Protein AF-A0A7L4E198-F1 (afdb_monomer)

Mean predicted aligned error: 16.03 Å

InterPro domains:
  IPR040460 Gasdermin, pore forming domain [PF04598] (1-111)
  IPR042377 Gasdermin-E [PTHR15207] (1-121)

Nearest PDB structures (foldseek):
  8eyr-assembly1_A  TM=1.654E-01  e=5.193E-01  Mus musculus
  7u39-assembly3_C  TM=2.494E-01  e=4.866E+00  Streptomyces venezuelae
  8vjc-assembly1_A  TM=1.384E-01  e=2.308E+00  Homo sapiens

Secondary structure (DSSP, 8-state):
----TTSHHHHHHHHTT---EEEEEEEEE-SS-EEEE---------SSS--------EEE--SS----SS--EEEE-TT-EEEEEEEEEEE-TTS-EEEE-STTPPPEE-----S---------------PPP-

Organism: Hirundo rustica (NCBI:txid43150)

Structure (mmCIF, N/CA/C/O backbone):
data_AF-A0A7L4E198-F1
#
_entry.id   AF-A0A7L4E198-F1
#
loop_
_atom_site.group_PDB
_atom_site.id
_atom_site.type_symbol
_atom_site.label_atom_id
_atom_site.label_alt_id
_atom_site.label_comp_id
_atom_site.label_asym_id
_atom_site.label_entity_id
_atom_site.label_seq_id
_atom_site.pdbx_PDB_ins_code
_atom_site.Cartn_x
_atom_site.Cartn_y
_atom_site.Cartn_z
_atom_site.occupancy
_atom_site.B_iso_or_equiv
_atom_site.auth_seq_id
_atom_site.auth_comp_id
_atom_site.auth_asym_id
_atom_site.auth_atom_id
_atom_site.pdbx_PDB_model_num
ATOM 1 N N . ARG A 1 1 ? -21.032 -2.128 2.502 1.00 88.19 1 ARG A N 1
ATOM 2 C CA . ARG A 1 1 ? -19.971 -2.866 3.236 1.00 88.19 1 ARG A CA 1
ATOM 3 C C . ARG A 1 1 ? -19.517 -1.963 4.375 1.00 88.19 1 ARG A C 1
ATOM 5 O O . ARG A 1 1 ? -19.522 -0.760 4.162 1.00 88.19 1 ARG A O 1
ATOM 12 N N . THR A 1 2 ? -19.184 -2.506 5.540 1.00 95.00 2 THR A N 1
ATOM 13 C CA . THR A 1 2 ? -18.655 -1.747 6.685 1.00 95.00 2 THR A CA 1
ATOM 14 C C . THR A 1 2 ? -17.274 -2.270 7.048 1.00 95.00 2 THR A C 1
ATOM 16 O O . THR A 1 2 ? -16.930 -3.411 6.732 1.00 95.00 2 THR A O 1
ATOM 19 N N . ILE A 1 3 ? -16.481 -1.411 7.670 1.00 93.94 3 ILE A N 1
ATOM 20 C CA . ILE A 1 3 ? -15.193 -1.739 8.256 1.00 93.94 3 ILE A CA 1
ATOM 21 C C . ILE A 1 3 ? -15.439 -2.403 9.615 1.00 93.94 3 ILE A C 1
ATOM 23 O O . ILE A 1 3 ? -16.195 -1.883 10.435 1.00 93.94 3 ILE A O 1
ATOM 27 N N . ASP A 1 4 ? -14.801 -3.549 9.855 1.00 93.56 4 ASP A N 1
ATOM 28 C CA . ASP A 1 4 ? -14.843 -4.216 11.157 1.00 93.56 4 ASP A CA 1
ATOM 29 C C . ASP A 1 4 ? -13.859 -3.562 12.133 1.00 93.56 4 ASP A C 1
ATOM 31 O O . ASP A 1 4 ? -12.652 -3.827 12.112 1.00 93.56 4 ASP A O 1
ATOM 35 N N . LEU A 1 5 ? -14.400 -2.714 13.006 1.00 91.69 5 LEU A N 1
ATOM 36 C CA . LEU A 1 5 ? -13.652 -1.997 14.039 1.00 91.69 5 LEU A CA 1
ATOM 37 C C . LEU A 1 5 ? -13.056 -2.917 15.117 1.00 91.69 5 LEU A C 1
ATOM 39 O O . LEU A 1 5 ? -12.160 -2.487 15.837 1.00 91.69 5 LEU A O 1
ATOM 43 N N . ASN A 1 6 ? -13.497 -4.178 15.207 1.00 92.56 6 ASN A N 1
ATOM 44 C CA . ASN A 1 6 ? -12.923 -5.162 16.128 1.00 92.56 6 ASN A CA 1
ATOM 45 C C . ASN A 1 6 ? -11.737 -5.924 15.524 1.00 92.56 6 ASN A C 1
ATOM 47 O O . ASN A 1 6 ? -11.140 -6.766 16.195 1.00 92.56 6 ASN A O 1
ATOM 51 N N . SER A 1 7 ? -11.375 -5.645 14.268 1.00 94.00 7 SER A N 1
ATOM 52 C CA . SER A 1 7 ? -10.187 -6.243 13.671 1.00 94.00 7 SER A CA 1
ATOM 53 C C . SER A 1 7 ? -8.925 -5.815 14.428 1.00 94.00 7 SER A C 1
ATOM 55 O O . SER A 1 7 ? -8.743 -4.645 14.778 1.00 94.00 7 SER A O 1
ATOM 57 N N . SER A 1 8 ? -8.012 -6.764 14.636 1.00 94.25 8 SER A N 1
ATOM 58 C CA . SER A 1 8 ? -6.755 -6.524 15.358 1.00 94.25 8 SER A CA 1
ATOM 59 C C . SER A 1 8 ? -5.922 -5.400 14.739 1.00 94.25 8 SER A C 1
ATOM 61 O O . SER A 1 8 ? -5.263 -4.647 15.453 1.00 94.25 8 SER A O 1
ATOM 63 N N . LEU A 1 9 ? -5.987 -5.242 13.413 1.00 91.50 9 LEU A N 1
ATOM 64 C CA . LEU A 1 9 ? -5.328 -4.154 12.700 1.00 91.50 9 LEU A CA 1
ATOM 65 C C . LEU A 1 9 ? -5.858 -2.785 13.138 1.00 91.50 9 LEU A C 1
ATOM 67 O O . LEU A 1 9 ? -5.064 -1.890 13.420 1.00 91.50 9 LEU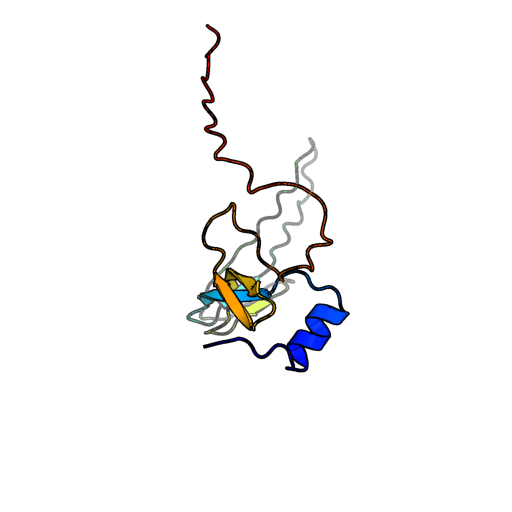 A O 1
ATOM 71 N N . LEU A 1 10 ? -7.180 -2.606 13.193 1.00 90.75 10 LEU A N 1
ATOM 72 C CA . LEU A 1 10 ? -7.760 -1.312 13.549 1.00 90.75 10 LEU A CA 1
ATOM 73 C C . LEU A 1 10 ? -7.601 -0.991 15.021 1.00 90.75 10 LEU A C 1
ATOM 75 O O . LEU A 1 10 ? -7.279 0.150 15.339 1.00 90.75 10 LEU A O 1
ATOM 79 N N . GLN A 1 11 ? -7.721 -1.988 15.894 1.00 90.44 11 GLN A N 1
ATOM 80 C CA . GLN A 1 11 ? -7.396 -1.818 17.308 1.00 90.44 11 GLN A CA 1
ATOM 81 C C . GLN A 1 11 ? -5.963 -1.297 17.476 1.00 90.44 11 GLN A C 1
ATOM 83 O O . GLN A 1 11 ? -5.758 -0.275 18.121 1.00 90.44 11 GLN A O 1
ATOM 88 N N . GLN A 1 12 ? -4.983 -1.890 16.783 1.00 91.31 12 GLN A N 1
ATOM 89 C CA . GLN A 1 12 ? -3.593 -1.420 16.825 1.00 91.31 12 GLN A CA 1
ATOM 90 C C . GLN A 1 12 ? -3.396 -0.018 16.235 1.00 91.31 12 GLN A C 1
ATOM 92 O O . GLN A 1 12 ? -2.572 0.747 16.735 1.00 91.31 12 GLN A O 1
ATOM 97 N N . VAL A 1 13 ? -4.097 0.325 15.151 1.00 90.50 13 VAL A N 1
ATOM 98 C CA . VAL A 1 13 ? -4.046 1.666 14.538 1.00 90.50 13 VAL A CA 1
ATOM 99 C C . VAL A 1 13 ? -4.557 2.714 15.528 1.00 90.50 13 VAL A C 1
ATOM 101 O O . VAL A 1 13 ? -3.874 3.714 15.755 1.00 90.50 13 VAL A O 1
ATOM 104 N N . ILE A 1 14 ? -5.699 2.442 16.162 1.00 85.25 14 ILE A N 1
ATOM 105 C CA . ILE A 1 14 ? -6.335 3.319 17.148 1.00 85.25 14 ILE A CA 1
ATOM 106 C C . ILE A 1 14 ? -5.459 3.445 18.405 1.00 85.25 14 ILE A C 1
ATOM 108 O O . ILE A 1 14 ? -5.154 4.558 18.829 1.00 85.25 14 ILE A O 1
ATOM 112 N N . GLU A 1 15 ? -4.978 2.332 18.965 1.00 87.19 15 GLU A N 1
ATOM 113 C CA . GLU A 1 15 ? -4.104 2.309 20.151 1.00 87.19 15 GLU A CA 1
ATOM 114 C C . GLU A 1 15 ? -2.795 3.073 19.932 1.00 87.19 15 GLU A C 1
ATOM 116 O O . GLU A 1 15 ? -2.334 3.810 20.806 1.00 87.19 15 GLU A O 1
ATOM 121 N N . ARG A 1 16 ? -2.197 2.937 18.743 1.00 88.88 16 ARG A N 1
ATOM 122 C CA . ARG A 1 16 ? -0.966 3.650 18.370 1.00 88.88 16 ARG A CA 1
ATOM 123 C C . ARG A 1 16 ? -1.210 5.100 17.960 1.00 88.88 16 ARG A C 1
ATOM 125 O O . ARG A 1 16 ? -0.264 5.750 17.519 1.00 88.88 16 ARG A O 1
ATOM 132 N N . LYS A 1 17 ? -2.444 5.600 18.093 1.00 82.38 17 LYS A N 1
ATOM 133 C CA . LYS A 1 17 ? -2.852 6.960 17.717 1.00 82.38 17 LYS A CA 1
ATOM 134 C C . LYS A 1 17 ? -2.484 7.301 16.272 1.00 82.38 17 LYS A C 1
ATOM 136 O O . LYS A 1 17 ? -2.075 8.419 15.974 1.00 82.38 17 LYS A O 1
ATOM 141 N N . ARG A 1 18 ? -2.583 6.328 15.363 1.00 79.94 18 ARG A N 1
ATOM 142 C CA . ARG A 1 18 ? -2.460 6.605 13.931 1.00 79.94 18 ARG A CA 1
ATOM 143 C C . ARG A 1 18 ? -3.759 7.235 13.469 1.00 79.94 18 ARG A C 1
ATOM 145 O O . ARG A 1 18 ? -4.822 6.638 13.606 1.00 79.94 18 ARG A O 1
ATOM 152 N N . GLU A 1 19 ? -3.653 8.445 12.949 1.00 80.25 19 GLU A N 1
ATOM 153 C CA . GLU A 1 19 ? -4.825 9.298 12.797 1.00 80.25 19 GLU A CA 1
ATOM 154 C C . GLU A 1 19 ? -5.617 9.005 11.528 1.00 80.25 19 GLU A C 1
ATOM 156 O O . GLU A 1 19 ? -6.827 9.180 11.547 1.00 80.25 19 GLU A O 1
ATOM 161 N N . VAL A 1 20 ? -4.971 8.512 10.464 1.00 92.44 20 VAL A N 1
ATOM 162 C CA . VAL A 1 20 ? -5.585 8.390 9.135 1.00 92.44 20 VAL A CA 1
ATOM 163 C C . VAL A 1 20 ? -5.246 7.052 8.481 1.00 92.44 20 VAL A C 1
ATOM 165 O O . VAL A 1 20 ? -4.109 6.576 8.533 1.00 92.44 20 VAL A O 1
ATOM 168 N N . LEU A 1 21 ? -6.252 6.446 7.851 1.00 94.31 21 LEU A N 1
ATOM 169 C CA . LEU A 1 21 ? -6.097 5.309 6.949 1.00 94.31 21 LEU A CA 1
ATOM 170 C C . LEU A 1 21 ? -6.376 5.754 5.521 1.00 94.31 21 LEU A C 1
ATOM 172 O O . LEU A 1 21 ? -7.298 6.530 5.286 1.00 94.31 21 LEU A O 1
ATOM 176 N N . CYS A 1 22 ? -5.617 5.217 4.569 1.00 94.75 22 CYS A N 1
ATOM 177 C CA . CYS A 1 22 ? -5.783 5.533 3.156 1.00 94.75 22 CYS A CA 1
ATOM 178 C C . CYS A 1 22 ? -5.892 4.256 2.323 1.00 94.75 22 CYS A C 1
ATOM 180 O O . CYS A 1 22 ? -5.332 3.214 2.673 1.00 94.75 22 CYS A O 1
ATOM 182 N N . ILE A 1 23 ? -6.576 4.354 1.188 1.00 95.00 23 ILE A N 1
ATOM 183 C CA . ILE A 1 23 ? -6.654 3.294 0.185 1.00 95.00 23 ILE A CA 1
ATOM 184 C C . ILE A 1 23 ? -5.834 3.703 -1.032 1.00 95.00 23 ILE A C 1
ATOM 186 O O . ILE A 1 23 ? -5.933 4.827 -1.519 1.00 95.00 23 ILE A O 1
ATOM 190 N N . LEU A 1 24 ? -5.036 2.765 -1.538 1.00 96.75 24 LEU A N 1
ATOM 191 C CA . LEU A 1 24 ? -4.325 2.912 -2.800 1.00 96.75 24 LEU A CA 1
ATOM 192 C C . LEU A 1 24 ? -5.333 2.995 -3.954 1.00 96.75 24 LEU A C 1
ATOM 194 O O . LEU A 1 24 ? -6.074 2.042 -4.194 1.00 96.75 24 LEU A O 1
ATOM 198 N N . ARG A 1 25 ? -5.335 4.112 -4.679 1.00 95.75 25 ARG A N 1
ATOM 199 C CA . ARG A 1 25 ? -6.203 4.331 -5.843 1.00 95.75 25 ARG A CA 1
ATOM 200 C C . ARG A 1 25 ? -5.478 4.010 -7.141 1.00 95.75 25 ARG A C 1
ATOM 202 O O . ARG A 1 25 ? -6.017 3.336 -8.013 1.00 95.75 25 ARG A O 1
ATOM 209 N N . GLU A 1 26 ? -4.253 4.500 -7.259 1.00 97.00 26 GLU A N 1
ATOM 210 C CA . GLU A 1 26 ? -3.459 4.420 -8.478 1.00 97.00 26 GLU A CA 1
ATOM 211 C C . GLU A 1 26 ? -1.985 4.201 -8.157 1.00 97.00 26 GLU A C 1
ATOM 213 O O . GLU A 1 26 ? -1.504 4.541 -7.075 1.00 97.00 26 GLU A O 1
ATOM 218 N N . LYS A 1 27 ? -1.262 3.601 -9.101 1.00 97.62 27 L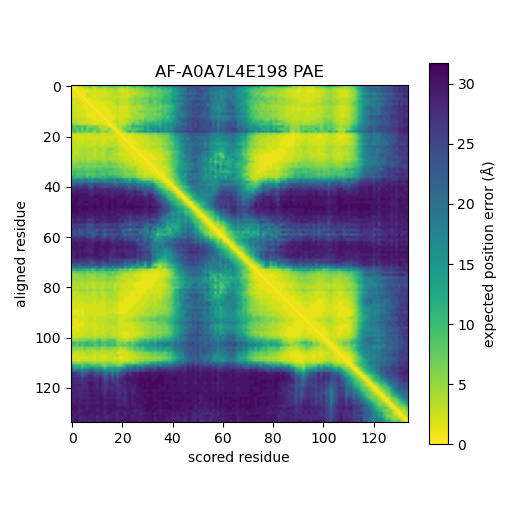YS A N 1
ATOM 219 C CA . LYS A 1 27 ? 0.171 3.347 -8.974 1.00 97.62 27 LYS A CA 1
ATOM 220 C C . LYS A 1 27 ? 0.867 3.473 -10.318 1.00 97.62 27 LYS A C 1
ATOM 222 O O . LYS A 1 27 ? 0.336 3.041 -11.338 1.00 97.62 27 LYS A O 1
ATOM 227 N N . ILE A 1 28 ? 2.0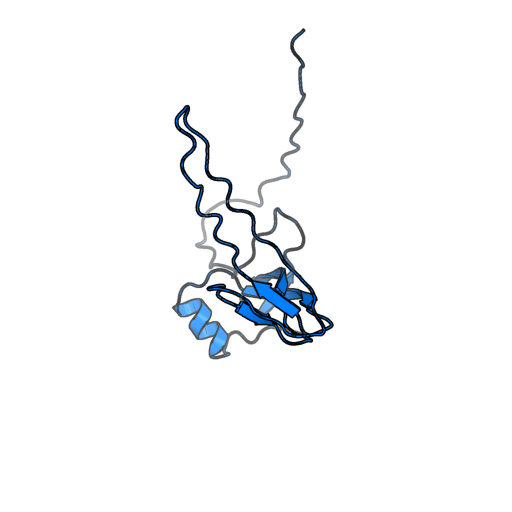82 4.002 -10.290 1.00 97.81 28 ILE A N 1
ATOM 228 C CA . ILE A 1 28 ? 3.008 3.991 -11.418 1.00 97.81 28 ILE A CA 1
ATOM 229 C C . ILE A 1 28 ? 3.948 2.813 -11.202 1.00 97.81 28 ILE A C 1
ATOM 231 O O . ILE A 1 28 ? 4.566 2.701 -10.141 1.00 97.81 28 ILE A O 1
ATOM 235 N N . ILE A 1 29 ? 4.034 1.930 -12.194 1.00 97.94 29 ILE A N 1
ATOM 236 C CA . ILE A 1 29 ? 4.872 0.731 -12.141 1.00 97.94 29 ILE A CA 1
ATOM 237 C C . ILE A 1 29 ? 5.927 0.753 -13.242 1.00 97.94 29 ILE A C 1
ATOM 239 O O . ILE A 1 29 ? 5.692 1.286 -14.326 1.00 97.94 29 ILE A O 1
ATOM 243 N N . THR A 1 30 ? 7.070 0.124 -12.994 1.00 97.50 30 THR A N 1
ATOM 244 C CA . THR A 1 30 ? 8.003 -0.225 -14.066 1.00 97.50 30 THR A CA 1
ATOM 245 C C . THR A 1 30 ? 7.386 -1.297 -14.964 1.00 97.50 30 THR A C 1
ATOM 247 O O . THR A 1 30 ? 6.784 -2.261 -14.494 1.00 97.50 30 THR A O 1
ATOM 250 N N . THR A 1 31 ? 7.525 -1.151 -16.278 1.00 96.69 31 THR A N 1
ATOM 251 C CA . THR A 1 31 ? 7.065 -2.154 -17.257 1.00 96.69 31 THR A CA 1
ATOM 252 C C . THR A 1 31 ? 8.168 -3.136 -17.639 1.00 96.69 31 THR A C 1
ATOM 254 O O . THR A 1 31 ? 7.893 -4.257 -18.056 1.00 96.69 31 THR A O 1
ATOM 257 N N . GLN A 1 32 ? 9.421 -2.730 -17.451 1.00 95.19 32 GLN A N 1
ATOM 258 C CA . GLN A 1 32 ? 10.621 -3.491 -17.758 1.00 95.19 32 GLN A CA 1
ATOM 259 C C . GLN A 1 32 ? 11.672 -3.285 -16.669 1.00 95.19 32 GLN A C 1
ATOM 261 O O . GLN A 1 32 ? 11.533 -2.412 -15.812 1.00 95.19 32 GLN A O 1
ATOM 266 N N . ARG A 1 33 ? 12.733 -4.093 -16.716 1.00 93.75 33 ARG A N 1
ATOM 267 C CA . ARG A 1 33 ? 13.904 -3.904 -15.865 1.00 93.75 33 ARG A CA 1
ATOM 268 C C . ARG A 1 33 ? 14.578 -2.584 -16.241 1.00 93.75 33 ARG A C 1
ATOM 270 O O . ARG A 1 33 ? 14.770 -2.312 -17.426 1.00 93.75 33 ARG A O 1
ATOM 277 N N . CYS A 1 34 ? 14.936 -1.779 -15.253 1.00 89.19 34 CYS A N 1
ATOM 278 C CA . CYS A 1 34 ? 15.707 -0.559 -15.456 1.00 89.19 34 CYS A CA 1
ATOM 279 C C . CYS A 1 34 ? 16.736 -0.372 -14.345 1.00 89.19 34 CYS A C 1
ATOM 281 O O . CYS A 1 34 ? 16.715 -1.075 -13.337 1.00 89.19 34 CYS A O 1
ATOM 283 N N . THR A 1 35 ? 17.654 0.567 -14.546 1.00 87.75 35 THR A N 1
ATOM 284 C CA . THR A 1 35 ? 18.816 0.718 -13.679 1.00 87.75 35 THR A CA 1
ATOM 285 C C . THR A 1 35 ? 19.053 2.190 -13.368 1.00 87.75 35 THR A C 1
ATOM 287 O O . THR A 1 35 ? 19.089 3.033 -14.267 1.00 87.75 35 THR A O 1
ATOM 290 N N . ILE A 1 36 ? 19.237 2.505 -12.089 1.00 86.12 36 ILE A N 1
ATOM 291 C CA . ILE A 1 36 ? 19.610 3.833 -11.606 1.00 86.12 36 ILE A CA 1
ATOM 292 C C . ILE A 1 36 ? 21.100 3.812 -11.279 1.00 86.12 36 ILE A C 1
ATOM 294 O O . ILE A 1 36 ? 21.554 2.982 -10.497 1.00 86.12 36 ILE A O 1
ATOM 298 N N . SER A 1 37 ? 21.857 4.730 -11.870 1.00 81.69 37 SER A N 1
ATOM 299 C CA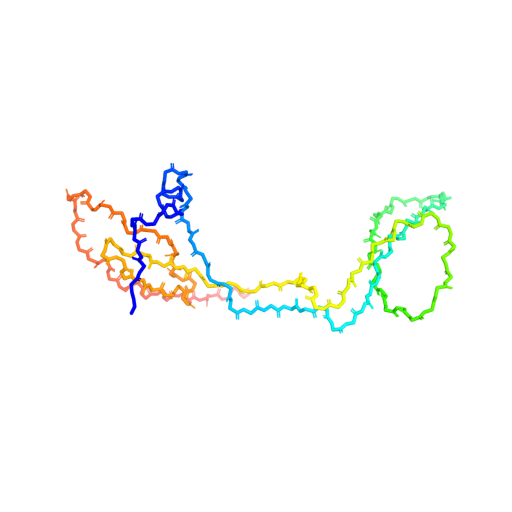 . SER A 1 37 ? 23.289 4.895 -11.616 1.00 81.69 37 SER A CA 1
ATOM 300 C C . SER A 1 37 ? 23.555 6.292 -11.066 1.00 81.69 37 SER A C 1
ATOM 302 O O . SER A 1 37 ? 23.214 7.281 -11.720 1.00 81.69 37 SER A O 1
ATOM 304 N N . GLU A 1 38 ? 24.182 6.392 -9.893 1.00 68.50 38 GLU A N 1
ATOM 305 C CA . GLU A 1 38 ? 24.669 7.678 -9.385 1.00 68.50 38 GLU A CA 1
ATOM 306 C C . GLU A 1 38 ? 25.944 8.084 -10.136 1.00 68.50 38 GLU A C 1
ATOM 308 O O . GLU A 1 38 ? 26.927 7.344 -10.157 1.00 68.50 38 GLU A O 1
ATOM 313 N N . HIS A 1 39 ? 25.930 9.268 -10.752 1.00 66.25 39 HIS A N 1
ATOM 314 C CA . HIS A 1 39 ? 27.107 9.857 -11.383 1.00 66.25 39 HIS A CA 1
ATOM 315 C C . HIS A 1 39 ? 27.640 10.990 -10.501 1.00 66.25 39 HIS A C 1
ATOM 317 O O . HIS A 1 39 ? 27.089 12.093 -10.489 1.00 66.25 39 HIS A O 1
ATOM 323 N N . ILE A 1 40 ? 28.718 10.732 -9.762 1.00 59.09 40 ILE A N 1
ATOM 324 C CA . ILE A 1 40 ? 29.419 11.760 -8.988 1.00 59.09 40 ILE A CA 1
ATOM 325 C C . ILE A 1 40 ? 30.290 12.552 -9.972 1.00 59.09 40 ILE A C 1
ATOM 327 O O . ILE A 1 40 ? 31.307 12.052 -10.444 1.00 59.09 40 ILE A O 1
ATOM 331 N N . GLN A 1 41 ? 29.890 13.779 -10.320 1.00 49.78 41 GLN A N 1
ATOM 332 C CA . GLN A 1 41 ? 30.825 14.724 -10.934 1.00 49.78 41 GLN A CA 1
ATOM 333 C C . GLN A 1 41 ? 31.752 15.233 -9.832 1.00 49.78 41 GLN A C 1
ATOM 335 O O . GLN A 1 41 ? 31.377 16.106 -9.051 1.00 49.78 41 GLN A O 1
ATOM 340 N N . THR A 1 42 ? 32.951 14.664 -9.739 1.00 50.47 42 THR A N 1
ATOM 341 C CA . THR A 1 42 ? 34.042 15.300 -9.003 1.00 50.47 42 THR A CA 1
ATOM 342 C C . THR A 1 42 ? 34.463 16.506 -9.831 1.00 50.47 42 THR A C 1
ATOM 344 O O . THR A 1 42 ? 35.095 16.357 -10.873 1.00 50.47 42 THR A O 1
ATOM 347 N N . GLU A 1 43 ? 34.031 17.694 -9.419 1.00 45.94 43 GLU A N 1
ATOM 348 C CA . GLU A 1 43 ? 34.478 18.956 -9.998 1.00 45.94 43 GLU A CA 1
ATOM 349 C C . GLU A 1 43 ? 36.009 19.025 -9.839 1.00 45.94 43 GLU A C 1
ATOM 351 O O . GLU A 1 43 ? 36.528 19.230 -8.738 1.00 45.94 43 GLU A O 1
ATOM 356 N N . GLU A 1 44 ? 36.766 18.800 -10.915 1.00 46.56 44 GLU A N 1
ATOM 357 C CA . GLU A 1 44 ? 38.175 19.181 -10.937 1.00 46.56 44 GLU A CA 1
ATOM 358 C C . GLU A 1 44 ? 38.229 20.710 -10.917 1.00 46.56 44 GLU A C 1
ATOM 360 O O . GLU A 1 44 ? 38.052 21.381 -11.930 1.00 46.56 44 GLU A O 1
ATOM 365 N N . LYS A 1 45 ? 38.409 21.238 -9.703 1.00 51.56 45 LYS A N 1
ATOM 366 C CA . LYS A 1 45 ? 38.836 22.592 -9.337 1.00 51.56 45 LYS A CA 1
ATOM 367 C C . LYS A 1 45 ? 39.327 23.428 -10.532 1.00 51.56 45 LYS A C 1
ATOM 369 O O . LYS A 1 45 ? 40.522 23.444 -10.830 1.00 51.56 45 LYS A O 1
ATOM 374 N N . VAL A 1 46 ? 38.444 24.236 -11.120 1.00 46.94 46 VAL A N 1
ATOM 375 C CA . VAL A 1 46 ? 38.875 25.444 -11.832 1.00 46.94 46 VAL A CA 1
ATOM 376 C C . VAL A 1 46 ? 39.000 26.555 -10.798 1.00 46.94 46 VAL A C 1
ATOM 378 O O . VAL A 1 46 ? 38.076 26.881 -10.059 1.00 46.94 46 VAL A O 1
ATOM 381 N N . SER A 1 47 ? 40.213 27.086 -10.699 1.00 52.50 47 SER A N 1
ATOM 382 C CA . SER A 1 47 ? 40.578 28.219 -9.860 1.00 52.50 47 SER A CA 1
ATOM 383 C C . SER A 1 47 ? 39.734 29.454 -10.207 1.00 52.50 47 SER A C 1
ATOM 385 O O . SER A 1 47 ? 40.123 30.226 -11.076 1.00 52.50 47 SER A O 1
ATOM 387 N N . GLY A 1 48 ? 38.618 29.674 -9.509 1.00 48.72 48 GLY A N 1
ATOM 388 C CA . GLY A 1 48 ? 37.937 30.970 -9.503 1.00 48.72 48 GLY A CA 1
ATOM 389 C C . GLY A 1 48 ? 36.412 30.910 -9.452 1.00 48.72 48 GLY A C 1
ATOM 390 O O . GLY A 1 48 ? 35.777 30.491 -10.406 1.00 48.72 48 GLY A O 1
ATOM 391 N N . VAL A 1 49 ? 35.875 31.481 -8.368 1.00 46.81 49 VAL A N 1
ATOM 392 C CA . VAL A 1 49 ? 34.480 31.898 -8.126 1.00 46.81 49 VAL A CA 1
ATOM 393 C C . VAL A 1 49 ? 33.470 30.774 -7.837 1.00 46.81 49 VAL A C 1
ATOM 395 O O . VAL A 1 49 ? 33.268 29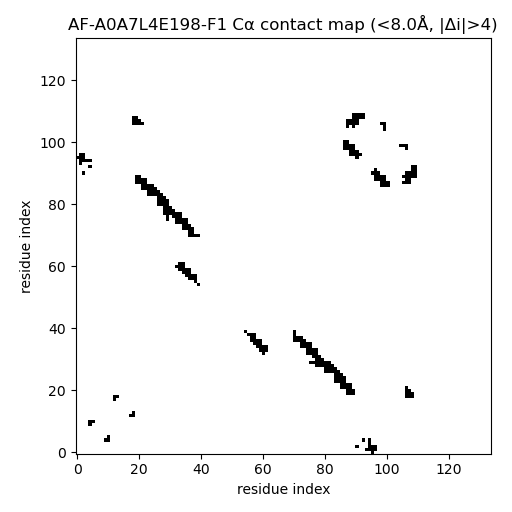.841 -8.598 1.00 46.81 49 VAL A O 1
ATOM 398 N N . VAL A 1 50 ? 32.843 30.920 -6.665 1.00 51.59 50 VAL A N 1
ATOM 399 C CA . VAL A 1 50 ? 31.863 30.052 -5.994 1.00 51.59 50 VAL A CA 1
ATOM 400 C C . VAL A 1 50 ? 30.774 29.536 -6.950 1.00 51.59 50 VAL A C 1
ATOM 402 O O . VAL A 1 50 ? 29.892 30.292 -7.350 1.00 51.59 50 VAL A O 1
ATOM 405 N N . GLY A 1 51 ? 30.818 28.241 -7.276 1.00 42.94 51 GLY A N 1
ATOM 406 C CA . GLY A 1 51 ? 29.783 27.525 -8.025 1.00 42.94 51 GLY A CA 1
ATOM 407 C C . GLY A 1 51 ? 28.928 26.653 -7.102 1.00 42.94 51 GLY A C 1
ATOM 408 O O . GLY A 1 51 ? 29.451 25.899 -6.285 1.00 42.94 51 GLY A O 1
ATOM 409 N N . CYS A 1 52 ? 27.601 26.762 -7.196 1.00 52.06 52 CYS A N 1
ATOM 410 C CA . CYS A 1 52 ? 26.683 25.837 -6.529 1.00 52.06 52 CYS A CA 1
ATOM 411 C C . CYS A 1 52 ? 26.744 24.467 -7.222 1.00 52.06 52 CYS A C 1
ATOM 413 O O . CYS A 1 52 ? 26.364 24.353 -8.386 1.00 52.06 52 CYS A O 1
ATOM 415 N N . ALA A 1 53 ? 27.175 23.426 -6.507 1.00 48.75 53 ALA A N 1
ATOM 416 C CA . ALA A 1 53 ? 27.180 22.055 -7.007 1.00 48.75 53 ALA A CA 1
ATOM 417 C C . ALA A 1 53 ? 25.739 21.536 -7.200 1.00 48.75 53 ALA A C 1
ATOM 419 O O . ALA A 1 53 ? 25.076 21.119 -6.249 1.00 48.75 53 ALA A O 1
ATOM 420 N N . ALA A 1 54 ? 25.234 21.562 -8.436 1.00 55.12 54 ALA A N 1
ATOM 421 C CA . ALA A 1 54 ? 23.942 20.979 -8.790 1.00 55.12 54 ALA A CA 1
ATOM 422 C C . ALA A 1 54 ? 24.093 19.471 -9.060 1.00 55.12 54 ALA A C 1
ATOM 424 O O . ALA A 1 54 ? 24.624 19.046 -10.087 1.00 55.12 54 ALA A O 1
ATOM 425 N N . LYS A 1 55 ? 23.620 18.638 -8.126 1.00 51.19 55 LYS A N 1
ATOM 426 C CA . LYS A 1 55 ? 23.670 17.173 -8.232 1.00 51.19 55 LYS A CA 1
ATOM 427 C C . LYS A 1 55 ? 22.589 16.686 -9.211 1.00 51.19 55 LYS A C 1
ATOM 429 O O . LYS A 1 55 ? 21.404 16.734 -8.898 1.00 51.19 55 LYS A O 1
ATOM 434 N N . THR A 1 56 ? 22.986 16.233 -10.401 1.00 51.00 56 THR A N 1
ATOM 435 C CA . THR A 1 56 ? 22.051 15.737 -11.430 1.00 51.00 56 THR A CA 1
ATOM 436 C C . THR A 1 56 ? 21.908 14.217 -11.339 1.00 51.00 56 THR A C 1
ATOM 438 O O . THR A 1 56 ? 22.883 13.488 -11.508 1.00 51.00 56 THR A O 1
ATOM 441 N N . ILE A 1 57 ? 20.689 13.729 -11.100 1.00 55.81 57 ILE A N 1
ATOM 442 C CA . ILE A 1 57 ? 20.361 12.295 -11.109 1.00 55.81 57 ILE A CA 1
ATOM 443 C C . ILE A 1 57 ? 19.973 11.897 -12.539 1.00 55.81 57 ILE A C 1
ATOM 445 O O . ILE A 1 57 ? 19.019 12.440 -13.094 1.00 55.81 57 ILE A O 1
ATOM 449 N N . LYS A 1 58 ? 20.698 10.948 -13.145 1.00 53.62 58 LYS A N 1
ATOM 450 C CA . LYS A 1 58 ? 20.416 10.432 -14.494 1.00 53.62 58 LYS A CA 1
ATOM 451 C C . LYS A 1 58 ? 19.774 9.045 -14.403 1.00 53.62 58 LYS A C 1
ATOM 453 O O . LYS A 1 58 ? 20.351 8.132 -13.822 1.00 53.62 58 LYS A O 1
ATOM 458 N N . VAL A 1 59 ? 18.596 8.883 -15.003 1.00 61.94 59 VAL A N 1
ATOM 459 C CA . VAL A 1 59 ? 17.874 7.602 -15.092 1.00 61.94 59 VAL A CA 1
ATOM 460 C C . VAL A 1 59 ? 18.042 7.053 -16.509 1.00 61.94 59 VAL A C 1
ATOM 462 O O . VAL A 1 59 ? 17.849 7.791 -17.474 1.00 61.94 59 VAL A O 1
ATOM 465 N N . SER A 1 60 ? 18.428 5.783 -16.654 1.00 60.50 60 SER A N 1
ATOM 466 C CA . SER A 1 60 ? 18.602 5.147 -17.966 1.00 60.50 60 SER A CA 1
ATOM 467 C C . SER A 1 60 ? 17.919 3.783 -18.029 1.00 60.50 60 SER A C 1
ATOM 469 O O . SER A 1 60 ? 17.772 3.088 -17.025 1.00 60.50 60 SER A O 1
ATOM 471 N N . VAL A 1 61 ? 17.498 3.401 -19.230 1.00 60.81 61 VAL A N 1
ATOM 472 C CA . VAL A 1 61 ? 16.954 2.081 -19.545 1.00 60.81 61 VAL A CA 1
ATOM 473 C C . VAL A 1 61 ? 17.989 1.409 -20.442 1.00 60.81 61 VAL A C 1
ATOM 475 O O . VAL A 1 61 ? 18.233 1.899 -21.541 1.00 60.81 61 VAL A O 1
ATOM 478 N N . ASN A 1 62 ? 18.661 0.359 -19.965 1.00 61.16 62 ASN A N 1
ATOM 479 C CA . ASN A 1 62 ? 19.659 -0.374 -20.752 1.00 61.16 62 ASN A CA 1
ATOM 480 C C . ASN A 1 62 ? 19.231 -1.840 -20.924 1.00 61.16 62 ASN A C 1
ATOM 482 O O . ASN A 1 62 ? 18.632 -2.415 -20.017 1.00 61.16 62 ASN A O 1
ATOM 486 N N . GLU A 1 63 ? 19.556 -2.420 -22.082 1.00 54.25 63 GLU A N 1
ATOM 487 C CA . GLU A 1 63 ? 19.399 -3.853 -22.386 1.00 54.25 63 GLU A CA 1
ATOM 488 C C . GLU A 1 63 ? 20.762 -4.570 -22.521 1.00 54.25 63 GLU A C 1
ATOM 490 O O . GLU A 1 63 ? 20.831 -5.763 -22.796 1.00 54.25 63 GLU A O 1
ATOM 495 N N . SER A 1 64 ? 21.884 -3.882 -22.298 1.00 51.31 64 SER A N 1
ATOM 496 C CA . SER A 1 64 ? 23.210 -4.478 -22.482 1.00 51.31 64 SER A CA 1
ATOM 497 C C . SER A 1 64 ? 24.245 -3.876 -21.540 1.00 51.31 64 SER A C 1
ATOM 499 O O . SER A 1 64 ? 24.513 -2.673 -21.564 1.00 51.31 64 SER A O 1
ATOM 501 N N . GLY A 1 65 ? 24.838 -4.744 -20.721 1.00 57.94 65 GLY A N 1
ATOM 502 C CA . GLY A 1 65 ? 25.822 -4.392 -19.712 1.00 57.94 65 GLY A CA 1
ATOM 503 C C . GLY A 1 65 ? 27.180 -4.000 -20.290 1.00 57.94 65 GLY A C 1
ATOM 504 O O . GLY A 1 65 ? 27.846 -4.792 -20.947 1.00 57.94 65 GLY A O 1
ATOM 505 N N . SER A 1 66 ? 27.643 -2.809 -19.922 1.00 52.69 66 SER A N 1
ATOM 506 C CA . SER A 1 66 ? 29.056 -2.578 -19.626 1.00 52.69 66 SER A CA 1
ATOM 507 C C . SER A 1 66 ? 29.165 -1.459 -18.594 1.00 52.69 66 SER A C 1
ATOM 509 O O . SER A 1 66 ? 28.919 -0.291 -18.894 1.00 52.69 66 SER A O 1
ATOM 511 N N . LEU A 1 67 ? 29.496 -1.840 -17.363 1.00 51.56 67 LEU A N 1
ATOM 512 C CA . LEU A 1 67 ? 29.696 -0.947 -16.229 1.00 51.56 67 LEU A CA 1
ATOM 513 C C . LEU A 1 67 ? 31.175 -0.570 -16.153 1.00 51.56 67 LEU A C 1
ATOM 515 O O . LEU A 1 67 ? 32.022 -1.446 -15.976 1.00 51.56 67 LEU A O 1
ATOM 519 N N . LYS A 1 68 ? 31.483 0.722 -16.280 1.00 48.12 68 LYS A N 1
ATOM 520 C CA . LYS A 1 68 ? 32.791 1.277 -15.923 1.00 48.12 68 LYS A CA 1
ATOM 521 C C . LYS A 1 68 ? 32.639 2.335 -14.832 1.00 48.12 68 LYS A C 1
ATOM 523 O O . LYS A 1 68 ? 31.785 3.207 -14.934 1.00 48.12 68 LYS A O 1
ATOM 528 N N . ASP A 1 69 ? 33.512 2.173 -13.841 1.00 45.88 69 ASP A N 1
ATOM 529 C CA . ASP A 1 69 ? 33.858 3.006 -12.688 1.00 45.88 69 ASP A CA 1
ATOM 530 C C . ASP A 1 69 ? 32.763 3.408 -11.689 1.00 45.88 69 ASP A C 1
ATOM 532 O O . ASP A 1 69 ? 31.838 4.157 -11.979 1.00 45.88 69 ASP A O 1
ATOM 536 N N . SER A 1 70 ? 32.948 2.899 -10.462 1.00 50.12 70 SER A N 1
ATOM 537 C CA . SER A 1 70 ? 32.514 3.416 -9.151 1.00 50.12 70 SER A CA 1
ATOM 538 C C . SER A 1 70 ? 31.064 3.897 -8.963 1.00 50.12 70 SER A C 1
ATOM 540 O O . SER A 1 70 ? 30.766 4.551 -7.962 1.00 50.12 70 SER A O 1
ATOM 542 N N . SER A 1 71 ? 30.147 3.575 -9.869 1.00 58.12 71 SER A N 1
ATOM 543 C CA . SER A 1 71 ? 28.734 3.919 -9.725 1.00 58.12 71 SER A CA 1
ATOM 544 C C . SER A 1 71 ? 28.027 2.885 -8.850 1.00 58.12 71 SER A C 1
ATOM 546 O O . SER A 1 71 ? 28.086 1.682 -9.105 1.00 58.12 71 SER A O 1
ATOM 548 N N . VAL A 1 72 ? 27.336 3.344 -7.802 1.00 59.69 72 VAL A N 1
ATOM 549 C CA . VAL A 1 72 ? 26.315 2.520 -7.147 1.00 59.69 72 VAL A CA 1
ATOM 550 C C . VAL A 1 72 ? 25.181 2.363 -8.151 1.00 59.69 72 VAL A C 1
ATOM 552 O O . VAL A 1 72 ? 24.587 3.346 -8.601 1.00 59.69 72 VAL A O 1
ATOM 555 N N . ILE A 1 73 ? 24.937 1.119 -8.542 1.00 69.75 73 ILE A N 1
ATOM 556 C CA . ILE A 1 73 ? 23.962 0.742 -9.555 1.00 69.75 73 ILE A CA 1
ATOM 557 C C . ILE A 1 73 ? 22.802 0.065 -8.833 1.00 69.75 73 ILE A C 1
ATOM 559 O O . ILE A 1 73 ? 22.959 -1.027 -8.291 1.00 69.75 73 ILE A O 1
ATOM 563 N N . LEU A 1 74 ? 21.643 0.717 -8.806 1.00 85.88 74 LEU A N 1
ATOM 564 C CA . LEU A 1 74 ? 20.405 0.135 -8.300 1.00 85.88 74 LEU A CA 1
ATOM 565 C C . LEU A 1 74 ? 19.605 -0.423 -9.478 1.00 85.88 74 LEU A C 1
ATOM 567 O O . LEU A 1 74 ? 19.168 0.329 -10.346 1.00 85.88 74 LEU A O 1
ATOM 571 N N . GLU A 1 75 ? 19.393 -1.734 -9.503 1.00 90.38 75 GLU A N 1
ATOM 572 C CA . GLU A 1 75 ? 18.507 -2.380 -10.472 1.00 90.38 75 GLU A CA 1
ATOM 573 C C . GLU A 1 75 ? 17.061 -2.399 -9.953 1.00 90.38 75 GLU A C 1
ATOM 575 O O . GLU A 1 75 ? 16.805 -2.755 -8.803 1.00 90.38 75 GLU A O 1
ATOM 580 N N . ILE A 1 76 ? 16.108 -2.039 -10.813 1.00 94.62 76 ILE A N 1
ATOM 581 C CA . ILE A 1 76 ? 14.671 -2.072 -10.546 1.00 94.62 76 ILE A CA 1
ATOM 582 C C . ILE A 1 76 ? 14.017 -3.088 -11.495 1.00 94.62 76 ILE A C 1
ATOM 584 O O . ILE A 1 76 ? 14.017 -2.881 -12.713 1.00 94.62 76 ILE A O 1
ATOM 588 N N . PRO A 1 77 ? 13.435 -4.183 -10.977 1.00 96.56 77 PRO A N 1
ATOM 589 C CA . PRO A 1 77 ? 12.729 -5.170 -11.790 1.00 96.56 77 PRO A CA 1
ATOM 590 C C . PRO A 1 77 ? 11.438 -4.623 -12.427 1.00 96.56 77 PRO A C 1
ATOM 592 O O . PRO A 1 77 ? 10.893 -3.627 -11.940 1.00 96.56 77 PRO A O 1
ATOM 595 N N . PRO A 1 78 ? 10.887 -5.300 -13.454 1.00 96.88 78 PRO A N 1
ATOM 596 C CA . PRO A 1 78 ? 9.531 -5.045 -13.944 1.00 96.88 78 PRO A CA 1
ATOM 597 C C . PRO A 1 78 ? 8.473 -5.186 -12.839 1.00 96.88 78 PRO A C 1
ATOM 599 O O . PRO A 1 78 ? 8.664 -5.921 -11.872 1.00 96.88 78 PRO A O 1
ATOM 602 N N . ALA A 1 79 ? 7.330 -4.529 -13.028 1.00 96.94 79 ALA A N 1
ATOM 603 C CA . ALA A 1 79 ? 6.183 -4.501 -12.119 1.00 96.94 79 ALA A CA 1
ATOM 604 C C . ALA A 1 79 ? 6.468 -3.922 -10.717 1.00 96.94 79 ALA A C 1
ATOM 606 O O . ALA A 1 79 ? 5.694 -4.143 -9.783 1.00 96.94 79 ALA A O 1
ATOM 607 N N . THR A 1 80 ? 7.532 -3.132 -10.571 1.00 97.25 80 THR A N 1
ATOM 608 C CA . THR A 1 80 ? 7.857 -2.430 -9.323 1.00 97.25 80 THR A CA 1
ATOM 609 C C . THR A 1 80 ? 7.084 -1.116 -9.242 1.00 97.25 80 THR A C 1
ATOM 611 O O . THR A 1 80 ? 7.188 -0.291 -10.146 1.00 97.25 80 THR A O 1
ATOM 614 N N . THR A 1 81 ? 6.325 -0.890 -8.165 1.00 97.56 81 THR A N 1
ATOM 615 C CA . THR A 1 81 ? 5.665 0.404 -7.908 1.00 97.56 81 THR A CA 1
ATOM 616 C C . THR A 1 81 ? 6.700 1.468 -7.552 1.00 97.56 81 THR A C 1
ATOM 618 O O . THR A 1 81 ? 7.406 1.319 -6.558 1.00 97.56 81 THR A O 1
ATOM 621 N N . ILE A 1 82 ? 6.758 2.550 -8.328 1.00 96.00 82 ILE A N 1
ATOM 622 C CA . ILE A 1 82 ? 7.688 3.673 -8.112 1.00 96.00 82 ILE A CA 1
ATOM 623 C C . ILE A 1 82 ? 7.003 4.919 -7.542 1.00 96.00 82 ILE A C 1
ATOM 625 O O . ILE A 1 82 ? 7.658 5.752 -6.925 1.00 96.00 82 ILE A O 1
ATOM 629 N N . ALA 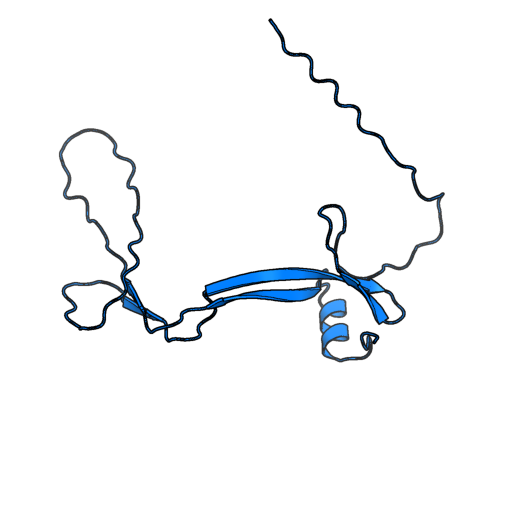A 1 83 ? 5.688 5.038 -7.724 1.00 97.62 83 ALA A N 1
ATOM 630 C CA . ALA A 1 83 ? 4.866 6.090 -7.137 1.00 97.62 83 ALA A CA 1
ATOM 631 C C . ALA A 1 83 ? 3.425 5.603 -6.991 1.00 97.62 83 ALA A C 1
ATOM 633 O O . ALA A 1 83 ? 2.999 4.670 -7.680 1.00 97.62 83 ALA A O 1
ATOM 63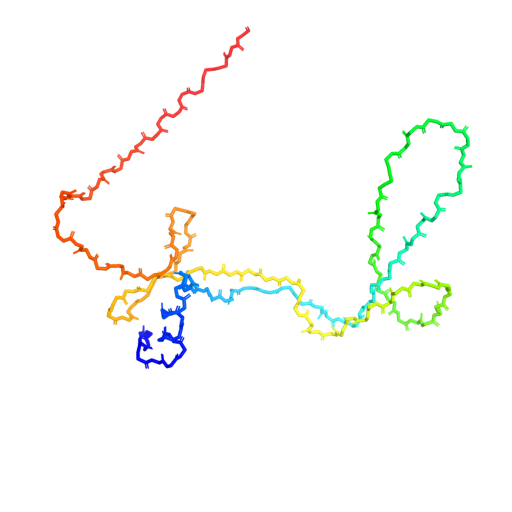4 N N . TYR A 1 84 ? 2.669 6.241 -6.106 1.00 98.00 84 TYR A N 1
ATOM 635 C CA . TYR A 1 84 ? 1.284 5.887 -5.856 1.00 98.00 84 TYR A CA 1
ATOM 636 C C . TYR A 1 84 ? 0.436 7.100 -5.476 1.00 98.00 84 TYR A C 1
ATOM 638 O O . TYR A 1 84 ? 0.933 8.045 -4.869 1.00 98.00 84 TYR A O 1
ATOM 646 N N . GLY A 1 85 ? -0.850 7.037 -5.816 1.00 96.06 85 GLY A N 1
ATOM 647 C CA . GLY A 1 85 ? -1.883 7.955 -5.345 1.00 96.06 85 GLY A CA 1
ATOM 648 C C . GLY A 1 85 ? -2.820 7.240 -4.374 1.00 96.06 85 GLY A C 1
ATOM 649 O O . GLY A 1 85 ? -3.221 6.093 -4.610 1.00 96.06 85 GLY A O 1
ATOM 650 N N . VAL A 1 86 ? -3.160 7.908 -3.273 1.00 96.00 86 VAL A N 1
ATOM 651 C CA . VAL A 1 86 ? -4.056 7.387 -2.233 1.00 96.00 86 VAL A CA 1
ATOM 652 C C . VAL A 1 86 ? -5.292 8.263 -2.074 1.00 96.00 86 VAL A C 1
ATOM 654 O O . VAL A 1 86 ? -5.279 9.429 -2.451 1.00 96.00 86 VAL A O 1
ATOM 657 N N . ILE A 1 87 ? -6.341 7.693 -1.488 1.00 95.69 87 ILE A N 1
ATOM 658 C CA . ILE A 1 87 ? -7.500 8.428 -0.976 1.00 95.69 87 ILE A CA 1
ATOM 659 C C . ILE A 1 87 ? -7.593 8.166 0.525 1.00 95.69 87 ILE A C 1
ATOM 661 O O . ILE A 1 87 ? -7.546 7.005 0.943 1.00 95.69 87 ILE A O 1
ATOM 665 N N . GLU A 1 88 ? -7.719 9.217 1.330 1.00 95.94 88 GLU A N 1
ATOM 666 C CA . GLU A 1 88 ? -7.941 9.077 2.770 1.00 95.94 88 GLU A CA 1
ATOM 667 C C . GLU A 1 88 ? -9.362 8.587 3.074 1.00 95.94 88 GLU A C 1
ATOM 669 O O . GLU A 1 88 ? -10.306 8.798 2.309 1.00 95.94 88 GLU A O 1
ATOM 674 N N . LEU A 1 89 ? -9.509 7.907 4.206 1.00 95.50 89 LEU A N 1
ATOM 675 C CA . LEU A 1 89 ? -10.784 7.417 4.705 1.00 95.50 89 LEU A CA 1
ATOM 676 C C . LEU A 1 89 ? -11.201 8.187 5.944 1.00 95.50 89 LEU A C 1
ATOM 678 O O . LEU A 1 89 ? -10.423 8.269 6.891 1.00 95.50 89 LEU A O 1
ATOM 682 N N . PHE A 1 90 ? -12.458 8.618 5.987 1.00 94.81 90 PHE A N 1
ATOM 683 C CA . PHE A 1 90 ? -13.118 9.011 7.227 1.00 94.81 90 PHE A CA 1
ATOM 684 C C . PHE A 1 90 ? -13.992 7.859 7.731 1.00 94.81 90 PHE A C 1
ATOM 686 O O . PHE A 1 90 ? -14.928 7.443 7.049 1.00 94.81 90 PHE A O 1
ATOM 693 N N . ILE A 1 91 ? -13.683 7.312 8.906 1.00 94.12 91 ILE A N 1
ATOM 694 C CA . ILE A 1 91 ? -14.305 6.109 9.468 1.00 94.12 91 ILE A CA 1
ATOM 695 C C . ILE A 1 91 ? -15.193 6.490 10.653 1.00 94.12 91 ILE A C 1
ATOM 697 O O . ILE A 1 91 ? -14.729 7.017 11.664 1.00 94.12 91 ILE A O 1
ATOM 701 N N . LYS A 1 92 ? -16.479 6.164 10.539 1.00 93.88 92 LYS A N 1
ATOM 702 C CA . LYS A 1 92 ? -17.499 6.374 11.569 1.00 93.88 92 LYS A CA 1
ATOM 703 C C . LYS A 1 92 ? -17.463 5.261 12.612 1.00 93.88 92 LYS A C 1
ATOM 705 O O . LYS A 1 92 ? -17.053 4.134 12.328 1.00 93.88 92 LYS A O 1
ATOM 710 N N . ARG A 1 93 ? -17.983 5.528 13.811 1.00 91.56 93 ARG A N 1
ATOM 711 C CA . ARG A 1 93 ? -18.006 4.558 14.926 1.00 91.56 93 ARG A CA 1
ATOM 712 C C . ARG A 1 93 ? -18.872 3.327 14.665 1.00 91.56 93 ARG A C 1
ATOM 714 O O . ARG A 1 93 ? -18.703 2.307 15.319 1.00 91.56 93 ARG A O 1
ATOM 721 N N . ASN A 1 94 ? -19.788 3.397 13.702 1.00 92.88 94 ASN A N 1
ATOM 722 C CA . ASN A 1 94 ? -20.576 2.247 13.251 1.00 92.88 94 ASN A CA 1
ATOM 723 C C . ASN A 1 94 ? -19.878 1.430 12.141 1.00 92.88 94 ASN A C 1
ATOM 725 O O . ASN A 1 94 ? -20.493 0.539 11.555 1.00 92.88 94 ASN A O 1
ATOM 729 N N . GLY A 1 95 ? -18.625 1.755 11.808 1.00 93.62 95 GLY A N 1
ATOM 730 C CA . GLY A 1 95 ? -17.848 1.102 10.756 1.00 93.62 95 GLY A CA 1
ATOM 731 C C . GLY A 1 95 ? -18.219 1.534 9.335 1.00 93.62 95 GLY A C 1
ATOM 732 O O . GLY A 1 95 ? -17.650 1.017 8.373 1.00 93.62 95 GLY A O 1
ATOM 733 N N . GLN A 1 96 ? -19.163 2.461 9.150 1.00 96.62 96 GLN A N 1
ATOM 734 C CA . GLN A 1 96 ? -19.313 3.128 7.857 1.00 96.62 96 GLN A CA 1
ATOM 735 C C . GLN A 1 96 ? -18.104 4.022 7.590 1.00 96.62 96 GLN A C 1
ATOM 737 O O . GLN A 1 96 ? -17.441 4.481 8.517 1.00 96.62 96 GLN A O 1
ATOM 742 N N . PHE A 1 97 ? -17.822 4.274 6.319 1.00 95.44 97 PHE A N 1
ATOM 743 C CA . PHE A 1 97 ? -16.697 5.106 5.928 1.00 95.44 97 PHE A CA 1
ATOM 744 C C . PHE A 1 97 ? -17.030 5.943 4.701 1.00 95.44 97 PHE A C 1
ATOM 746 O O . PHE A 1 97 ? -17.901 5.581 3.906 1.00 95.44 97 PHE A O 1
ATOM 753 N N . GLU A 1 98 ? -16.305 7.042 4.558 1.00 95.00 98 GLU A N 1
ATOM 754 C CA . GLU A 1 98 ? -16.371 7.956 3.426 1.00 95.00 98 GLU A CA 1
ATOM 755 C C . GLU A 1 98 ? -14.976 8.124 2.819 1.00 95.00 98 GLU A C 1
ATOM 757 O O . GLU A 1 98 ? -13.962 8.016 3.512 1.00 95.00 98 GLU A O 1
ATOM 762 N N . PHE A 1 99 ? -14.938 8.345 1.506 1.00 95.56 99 PHE A N 1
ATOM 763 C CA . PHE A 1 99 ? -13.718 8.683 0.784 1.00 95.56 99 PHE A CA 1
ATOM 764 C C . PHE A 1 99 ? -13.524 10.195 0.826 1.00 95.56 99 PHE A C 1
ATOM 766 O O . PHE A 1 99 ? -14.392 10.928 0.352 1.00 95.56 99 PHE A O 1
ATOM 773 N N . CYS A 1 100 ? -12.380 10.648 1.326 1.00 95.25 100 CYS A N 1
ATOM 774 C CA . CYS A 1 100 ? -12.025 12.062 1.348 1.00 95.25 100 CYS A CA 1
ATOM 775 C C . CYS A 1 100 ? -11.566 12.491 -0.052 1.00 95.25 100 CYS A C 1
ATOM 777 O O . CYS A 1 100 ? -10.397 12.361 -0.403 1.00 95.25 100 CYS A O 1
ATOM 779 N N . LEU A 1 101 ? -12.521 12.902 -0.892 1.00 92.88 101 LEU A N 1
ATOM 780 C CA . LEU A 1 101 ? -12.280 13.243 -2.304 1.00 92.88 101 LEU A CA 1
ATOM 781 C C . LEU A 1 101 ? -12.008 14.731 -2.546 1.00 92.88 101 LEU A C 1
ATOM 783 O O . LEU A 1 101 ? -11.554 15.095 -3.627 1.00 92.88 101 LEU A O 1
ATOM 787 N N . LEU A 1 102 ? -12.365 15.576 -1.583 1.00 90.44 102 LEU A N 1
ATOM 788 C CA . LEU A 1 102 ? -12.223 17.026 -1.653 1.00 90.44 102 LEU A CA 1
ATOM 789 C C . LEU A 1 102 ? -11.114 17.455 -0.693 1.00 90.44 102 LEU A C 1
ATOM 791 O O . LEU A 1 102 ? -11.013 16.875 0.384 1.00 90.44 102 LEU A O 1
ATOM 795 N N . ASP A 1 103 ? -10.360 18.496 -1.042 1.00 77.44 103 ASP A N 1
ATOM 796 C CA . ASP A 1 103 ? -9.232 18.992 -0.231 1.00 77.44 103 ASP A CA 1
ATOM 797 C C . ASP A 1 103 ? -9.653 19.445 1.180 1.00 77.44 103 ASP A C 1
ATOM 799 O O . ASP A 1 103 ? -8.874 19.376 2.126 1.00 77.44 103 ASP A O 1
ATOM 803 N N . GLU A 1 104 ? -10.916 19.843 1.341 1.00 83.62 104 GLU A N 1
ATOM 804 C CA . GLU A 1 104 ? -11.495 20.248 2.627 1.00 83.62 104 GLU A CA 1
ATOM 805 C C . GLU A 1 104 ? -11.888 19.056 3.521 1.00 83.62 104 GLU A C 1
ATOM 807 O O . GLU A 1 104 ? -12.210 19.234 4.698 1.00 83.62 104 GLU A O 1
ATOM 812 N N . GLN A 1 105 ? -11.925 17.832 2.976 1.00 88.12 105 GLN A N 1
ATOM 813 C CA . GLN A 1 105 ? -12.239 16.631 3.747 1.00 88.12 105 GLN A CA 1
ATOM 814 C C . GLN A 1 105 ? -10.971 16.035 4.341 1.00 88.12 105 GLN A C 1
ATOM 816 O O . GLN A 1 105 ? -10.080 15.588 3.626 1.00 88.12 105 GLN A O 1
ATOM 821 N N . GLN A 1 106 ? -10.948 15.947 5.666 1.00 90.00 106 GLN A N 1
ATOM 822 C CA . GLN A 1 106 ? -9.873 15.300 6.400 1.00 90.00 106 GLN A CA 1
ATOM 823 C C . GLN A 1 106 ? -10.229 13.841 6.703 1.00 90.00 106 GLN A C 1
ATOM 825 O O . GLN A 1 106 ? -11.317 13.553 7.214 1.00 90.00 106 GLN A O 1
ATOM 830 N N . GLY A 1 107 ? -9.306 12.919 6.423 1.00 94.44 107 GLY A N 1
ATOM 831 C CA . GLY A 1 107 ? -9.438 11.531 6.839 1.00 94.44 107 GLY A CA 1
ATOM 832 C C . GLY A 1 107 ? -9.329 11.339 8.353 1.00 94.44 107 GLY A C 1
ATOM 833 O O . GLY A 1 107 ? -8.993 12.238 9.122 1.00 94.44 107 GLY A O 1
ATOM 834 N N . GLY A 1 108 ? -9.599 10.114 8.788 1.00 93.81 108 GLY A N 1
ATOM 835 C CA . GLY A 1 108 ? -9.385 9.648 10.149 1.00 93.81 108 GLY A CA 1
ATOM 836 C C . GLY A 1 108 ? -10.596 8.974 10.768 1.00 93.81 108 GLY A C 1
ATOM 837 O O . GLY A 1 108 ? -11.379 8.329 10.076 1.00 93.81 108 GLY A O 1
ATOM 838 N N . PHE A 1 109 ? -10.720 9.071 12.090 1.00 92.62 109 PHE A N 1
ATOM 839 C CA . PHE A 1 109 ? -11.760 8.388 12.860 1.00 92.62 109 PHE A CA 1
ATOM 840 C C . PHE A 1 109 ? -12.696 9.385 13.543 1.00 92.62 109 PHE A C 1
ATOM 842 O O . PHE A 1 109 ? -12.262 10.391 14.107 1.00 92.62 109 PHE A O 1
ATOM 849 N N . GLU A 1 110 ? -13.989 9.072 13.543 1.00 91.56 110 GLU A N 1
ATOM 850 C CA . GLU A 1 110 ? -15.017 9.849 14.229 1.00 91.56 110 GLU A CA 1
ATOM 851 C C . GLU A 1 110 ? -14.779 9.881 15.752 1.00 91.56 110 GLU A C 1
ATOM 853 O O . GLU A 1 110 ? -14.928 8.876 16.453 1.00 91.56 110 GLU A O 1
ATOM 858 N N . LYS A 1 111 ? -14.438 11.062 16.281 1.00 86.81 111 LYS A N 1
ATOM 859 C CA . LYS A 1 111 ? -14.188 11.300 17.714 1.00 86.81 111 LYS A CA 1
ATOM 860 C C . LYS A 1 111 ? -15.487 11.383 18.507 1.00 86.81 111 LYS A C 1
ATOM 862 O O . LYS A 1 111 ? -16.503 11.810 17.963 1.00 86.81 111 LYS A O 1
ATOM 867 N N . GLU A 1 112 ? -15.451 11.004 19.787 1.00 78.12 112 GLU A N 1
ATOM 868 C CA . GLU A 1 112 ? -16.546 11.248 20.733 1.00 78.12 112 GLU A CA 1
ATOM 869 C C . GLU A 1 112 ? -16.806 12.747 20.874 1.00 78.12 112 GLU A C 1
ATOM 871 O O . GLU A 1 112 ? -15.908 13.515 21.214 1.00 78.12 112 GLU A O 1
ATOM 876 N N . SER A 1 113 ? -18.025 13.177 20.553 1.00 65.62 113 SER A N 1
ATOM 877 C CA . SER A 1 113 ? -18.470 14.530 20.844 1.00 65.62 113 SER A CA 1
ATOM 878 C C . SER A 1 113 ? -18.634 14.637 22.352 1.00 65.62 113 SER A C 1
ATOM 880 O O . SER A 1 113 ? -19.633 14.166 22.893 1.00 65.62 113 SER A O 1
ATOM 882 N N . THR A 1 114 ? -17.666 15.245 23.033 1.00 53.59 114 THR A N 1
ATOM 883 C CA . THR A 1 114 ? -17.893 15.757 24.383 1.00 53.59 114 THR A CA 1
ATOM 884 C C . THR A 1 114 ? -19.003 16.795 24.265 1.00 53.59 114 THR A C 1
ATOM 886 O O . THR A 1 114 ? -18.804 17.860 23.681 1.00 53.59 114 THR A O 1
ATOM 889 N N . GLU A 1 115 ? -20.208 16.442 24.701 1.00 49.53 115 GLU A N 1
ATOM 890 C CA . GLU A 1 115 ? -21.394 17.282 24.581 1.00 49.53 115 GLU A CA 1
ATOM 891 C C . GLU A 1 115 ? -21.135 18.666 25.194 1.00 49.53 115 GLU A C 1
ATOM 893 O O . GLU A 1 115 ? -20.840 18.785 26.382 1.00 49.53 115 GLU A O 1
ATOM 898 N N . GLY A 1 116 ? -21.239 19.719 24.375 1.00 50.69 116 GLY A N 1
ATOM 899 C CA . GLY A 1 116 ? -21.209 21.095 24.867 1.00 50.69 116 GLY A CA 1
ATOM 900 C C . GLY A 1 116 ? -20.672 22.153 23.905 1.00 50.69 116 GLY A C 1
ATOM 901 O O . GLY A 1 116 ? -19.717 22.836 24.253 1.00 50.69 116 GLY A O 1
ATOM 902 N N . SER A 1 117 ? -21.272 22.328 22.720 1.00 43.97 117 SER A N 1
ATOM 903 C CA . SER A 1 117 ? -21.748 23.640 22.216 1.00 43.97 117 SER A CA 1
ATOM 904 C C . SER A 1 117 ? -22.006 23.658 20.697 1.00 43.97 117 SER A C 1
ATOM 906 O O . SER A 1 117 ? -21.130 23.404 19.883 1.00 43.97 117 SER A O 1
ATOM 908 N N . ALA A 1 118 ? -23.260 23.994 20.374 1.00 44.72 118 ALA A N 1
ATOM 909 C CA . ALA A 1 118 ? -23.752 24.782 19.238 1.00 44.72 118 ALA A CA 1
ATOM 910 C C . ALA A 1 118 ? -23.333 24.434 17.789 1.00 44.72 118 ALA A C 1
ATOM 912 O O . ALA A 1 118 ? -22.299 24.876 17.311 1.00 44.72 118 ALA A O 1
ATOM 913 N N . SER A 1 119 ? -24.298 23.831 17.070 1.00 46.50 119 SER A N 1
ATOM 914 C CA . SER A 1 119 ? -24.671 24.021 15.645 1.00 46.50 119 SER A CA 1
ATOM 915 C C . SER A 1 119 ? -23.621 23.862 14.523 1.00 46.50 119 SER A C 1
ATOM 917 O O . SER A 1 119 ? -22.504 24.354 14.636 1.00 46.50 119 SER A O 1
ATOM 919 N N . PRO A 1 120 ? -23.996 23.290 13.356 1.00 45.75 120 PRO A N 1
ATOM 920 C CA . PRO A 1 120 ? -23.129 23.303 12.181 1.00 45.75 120 PRO A CA 1
ATOM 921 C C . PRO A 1 120 ? -22.946 24.746 11.692 1.00 45.75 120 PRO A C 1
ATOM 923 O O . PRO A 1 120 ? -23.908 25.407 11.292 1.00 45.75 120 PRO A O 1
ATOM 926 N N . VAL A 1 121 ? -21.709 25.243 11.756 1.00 41.19 121 VAL A N 1
ATOM 927 C CA . VAL A 1 121 ? -21.352 26.565 11.239 1.00 41.19 121 VAL A CA 1
ATOM 928 C C . VAL A 1 121 ? -21.556 26.570 9.726 1.00 41.19 121 VAL A C 1
ATOM 930 O O . VAL A 1 121 ? -21.060 25.718 8.993 1.00 41.19 121 VAL A O 1
ATOM 933 N N . GLN A 1 122 ? -22.354 27.548 9.315 1.00 47.66 122 GLN A N 1
ATOM 934 C CA . GLN A 1 122 ? -22.779 27.858 7.964 1.00 47.66 122 GLN A CA 1
ATOM 935 C C . GLN A 1 122 ? -21.607 28.152 7.020 1.00 47.66 122 GLN A C 1
ATOM 937 O O . GLN A 1 122 ? -20.590 28.726 7.408 1.00 47.66 122 GLN A O 1
ATOM 942 N N . PHE A 1 123 ? -21.847 27.807 5.755 1.00 48.25 123 PHE A N 1
ATOM 943 C CA . PHE A 1 123 ? -21.238 28.337 4.534 1.00 48.25 123 PHE A CA 1
ATOM 944 C C . PHE A 1 123 ? -20.645 29.750 4.732 1.00 48.25 123 PHE A C 1
ATOM 946 O O . PHE A 1 123 ? -21.387 30.722 4.879 1.00 48.25 123 PHE A O 1
ATOM 953 N N . ARG A 1 124 ? -19.311 29.879 4.725 1.00 40.66 124 ARG A N 1
ATOM 954 C CA . ARG A 1 124 ? -18.646 31.175 4.522 1.00 40.66 124 ARG A CA 1
ATOM 955 C C . ARG A 1 124 ? -18.295 31.290 3.051 1.00 40.66 124 ARG A C 1
ATOM 957 O O . ARG A 1 124 ? -17.311 30.727 2.589 1.00 40.66 124 ARG A O 1
ATOM 964 N N . ASP A 1 125 ? -19.141 32.026 2.348 1.00 40.31 125 ASP A N 1
ATOM 965 C CA . ASP A 1 125 ? -18.845 32.582 1.039 1.00 40.31 125 ASP A CA 1
ATOM 966 C C . ASP A 1 125 ? -17.634 33.517 1.188 1.00 40.31 125 ASP A C 1
ATOM 968 O O . ASP A 1 125 ? -17.679 34.505 1.928 1.00 40.31 125 ASP A O 1
ATOM 972 N N . ALA A 1 126 ? -16.506 33.151 0.585 1.00 42.31 126 ALA A N 1
ATOM 973 C CA . ALA A 1 126 ? -15.292 33.952 0.613 1.00 42.31 126 ALA A CA 1
ATOM 974 C C . ALA A 1 126 ? -15.202 34.752 -0.687 1.00 42.31 126 ALA A C 1
ATOM 976 O O . ALA A 1 126 ? -14.494 34.400 -1.628 1.00 42.31 126 ALA A O 1
ATOM 977 N N . SER A 1 127 ? -15.928 35.865 -0.720 1.00 46.94 127 SER A N 1
ATOM 978 C CA . SER A 1 127 ? -15.695 36.949 -1.664 1.00 46.94 127 SER A CA 1
ATOM 979 C C . SER A 1 127 ? -14.310 37.560 -1.410 1.00 46.94 127 SER A C 1
ATOM 981 O O . SER A 1 127 ? -14.167 38.478 -0.603 1.00 46.94 127 SER A O 1
ATOM 983 N N . PHE A 1 128 ? -13.281 37.057 -2.093 1.00 43.59 128 PHE A N 1
ATOM 984 C CA . PHE A 1 128 ? -12.001 37.752 -2.229 1.00 43.59 128 PHE A CA 1
ATOM 985 C C . PHE A 1 128 ? -12.063 38.667 -3.456 1.00 43.59 128 PHE A C 1
ATOM 987 O O . PHE A 1 128 ? -11.755 38.272 -4.579 1.00 43.59 128 PHE A O 1
ATOM 994 N N . LEU A 1 129 ? -12.495 39.908 -3.228 1.00 40.78 129 LEU A N 1
ATOM 995 C CA . LEU A 1 129 ? -12.294 41.016 -4.159 1.00 40.78 129 LEU A CA 1
ATOM 996 C C . LEU A 1 129 ? -10.799 41.360 -4.180 1.00 40.78 129 LEU A C 1
ATOM 998 O O . LEU A 1 129 ? -10.266 41.946 -3.242 1.00 40.78 129 LEU A O 1
ATOM 1002 N N . TYR A 1 130 ? -10.127 40.953 -5.253 1.00 41.47 130 TYR A N 1
ATOM 1003 C CA . TYR A 1 130 ? -8.772 41.367 -5.599 1.00 41.47 130 TYR A CA 1
ATOM 1004 C C . TYR A 1 130 ? -8.822 42.808 -6.132 1.00 41.47 130 TYR A C 1
ATOM 1006 O O . TYR A 1 130 ? -9.441 43.054 -7.168 1.00 41.47 130 TYR A O 1
ATOM 1014 N N . GLN A 1 131 ? -8.198 43.762 -5.438 1.00 48.16 131 GLN A N 1
ATOM 1015 C CA . GLN A 1 131 ? -7.882 45.075 -6.010 1.00 48.16 131 GLN A CA 1
ATOM 1016 C C . GLN A 1 131 ? -6.421 45.065 -6.477 1.00 48.16 131 GLN A C 1
ATOM 1018 O O . GLN A 1 131 ? -5.540 44.860 -5.643 1.00 48.16 131 GLN A O 1
ATOM 1023 N N . PRO A 1 132 ? -6.141 45.269 -7.775 1.00 50.66 132 PRO A N 1
ATOM 1024 C CA . PRO A 1 132 ? -4.790 45.545 -8.236 1.00 50.66 132 PRO A CA 1
ATOM 1025 C C . PRO A 1 132 ? -4.462 47.030 -8.030 1.00 50.66 132 PRO A C 1
ATOM 1027 O O . PRO A 1 132 ? -5.212 47.900 -8.478 1.00 50.66 132 PRO A O 1
ATOM 1030 N N . ASP A 1 133 ? -3.343 47.300 -7.361 1.00 51.00 133 ASP A N 1
ATOM 1031 C CA . ASP A 1 133 ? -2.740 48.633 -7.310 1.00 51.00 133 ASP A CA 1
ATOM 1032 C C . ASP A 1 133 ? -2.186 49.013 -8.696 1.00 51.00 133 ASP A C 1
ATOM 1034 O O . ASP A 1 133 ? -1.623 48.173 -9.406 1.00 51.00 133 ASP A O 1
ATOM 1038 N N . ALA A 1 134 ? -2.403 50.277 -9.072 1.00 52.31 134 ALA A N 1
ATOM 1039 C CA . ALA A 1 134 ? -1.971 50.910 -10.320 1.00 52.31 134 ALA A CA 1
ATOM 1040 C C . ALA A 1 134 ? -0.594 51.574 -10.188 1.00 52.31 134 ALA A C 1
ATOM 1042 O O . ALA A 1 134 ? -0.288 52.084 -9.086 1.00 52.31 134 ALA A O 1
#

Radius of gyration: 25.82 Å; Cα contacts (8 Å, |Δi|>4): 166; chains: 1; bounding box: 65×57×47 Å

Foldseek 3Di:
DFADCPDPVNVVCVVVPVFWDKDWDDFDWAQAKWKWWQDDPPPPDDPDDDDDDDRDTDTDGDPDDDDDDDIPMDIDGGGHTPDTDIWIWEAEPVRDIDTPPDPPDDHGYDDDPPDDDDDDDDDDDDPPDDDDDD

Solvent-accessible surface area (backbone atoms only — not comparable to full-atom va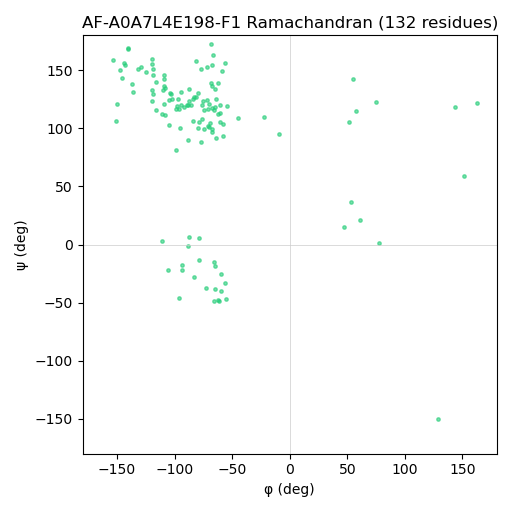lues): 9039 Å² total; per-residue (Å²): 137,66,52,67,70,82,38,70,68,48,46,50,36,56,75,68,65,55,62,65,51,67,46,82,75,47,70,45,59,36,85,49,59,32,42,41,44,57,68,83,79,77,78,79,80,70,94,72,79,95,73,84,86,78,85,67,87,58,80,51,80,66,94,74,94,80,91,79,76,96,48,63,69,48,78,42,59,50,71,39,75,80,47,73,45,70,37,32,29,30,35,40,90,84,20,43,72,45,75,34,85,47,94,89,47,72,47,15,66,63,72,84,77,77,86,83,82,82,78,88,82,71,89,78,83,79,84,77,81,83,80,83,88,130

Sequence (134 aa):
RTIDLNSSLLQQVIERKREVLCILREKIITTQRCTISEHIQTEEKVSGVVGCAAKTIKVSVNESGSLKDSSV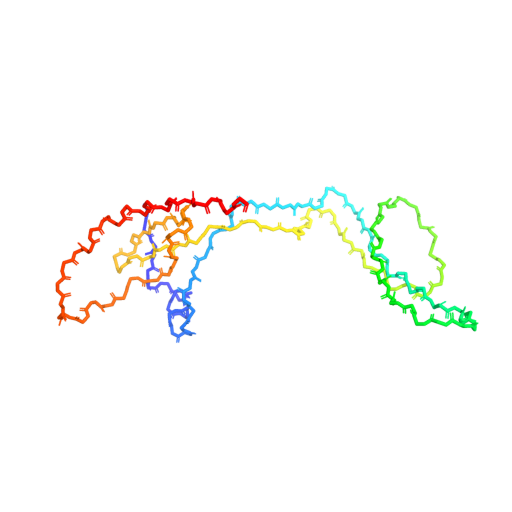ILEIPPATTIAYGVIELFIKRNGQFEFCLLDEQQGGFEKESTEGSASPVQFRDASFLYQPDA

pLDDT: mean 74.54, std 21.16, range [40.31, 98.0]